Protein AF-A0A644ZLV2-F1 (afdb_monomer)

Nearest PDB structures (foldseek):
  4d92-assembly1_B  TM=3.981E-01  e=2.715E-01  Salmonella enterica subsp. enterica serovar Typhimurium
  4d92-assembly2_C  TM=3.786E-01  e=1.979E-01  Salmonella enterica subsp. enterica serovar Typhimurium
  4d8t-assembly1_B  TM=4.035E-01  e=3.725E-01  Salmonella enterica subsp. enterica serovar Typhimurium
  6z1p-assembly1_BK  TM=4.222E-01  e=4.503E-01  Tetrahymena thermophila SB210
  4d8w-assembly2_D  TM=3.808E-01  e=5.444E-01  Salmonella enterica subsp. enterica serovar Typhimurium

Organism: NCBI:txid1076179

Structure (mmCIF, N/CA/C/O backbone):
data_AF-A0A644ZLV2-F1
#
_entry.id   AF-A0A644ZLV2-F1
#
loop_
_atom_site.group_PDB
_atom_site.id
_atom_site.type_symbol
_atom_site.label_atom_id
_atom_site.label_alt_id
_atom_site.label_comp_id
_atom_site.label_asym_id
_atom_site.label_entity_id
_atom_site.label_seq_id
_atom_site.pdbx_PDB_ins_code
_atom_site.Cartn_x
_atom_site.Cartn_y
_atom_site.Cartn_z
_atom_site.occupancy
_atom_site.B_iso_or_equiv
_atom_site.auth_seq_id
_atom_site.auth_comp_id
_atom_site.auth_asym_id
_atom_site.auth_atom_id
_atom_site.pdbx_PDB_model_num
ATOM 1 N N . MET A 1 1 ? 4.584 -9.229 6.200 1.00 94.12 1 MET A N 1
ATOM 2 C CA . MET A 1 1 ? 3.394 -8.542 5.640 1.00 94.12 1 MET A CA 1
ATOM 3 C C . MET A 1 1 ? 2.112 -9.359 5.773 1.00 94.12 1 MET A C 1
ATOM 5 O O . MET A 1 1 ? 1.247 -8.922 6.511 1.00 94.12 1 MET A O 1
ATOM 9 N N . ALA A 1 2 ? 1.974 -10.540 5.154 1.00 95.75 2 ALA A N 1
ATOM 10 C CA . ALA A 1 2 ? 0.712 -11.308 5.166 1.00 95.75 2 ALA A CA 1
ATOM 11 C C . ALA A 1 2 ? 0.070 -11.483 6.559 1.00 95.75 2 ALA A C 1
ATOM 13 O O . ALA A 1 2 ? -1.104 -11.177 6.734 1.00 95.75 2 ALA A O 1
ATOM 14 N N . ARG A 1 3 ? 0.856 -11.881 7.569 1.00 96.00 3 ARG A N 1
ATOM 15 C CA . ARG A 1 3 ? 0.390 -12.031 8.960 1.00 96.00 3 ARG A CA 1
ATOM 16 C C . ARG A 1 3 ? -0.166 -10.734 9.558 1.00 96.00 3 ARG A C 1
ATOM 18 O O . ARG A 1 3 ? -1.153 -10.780 10.281 1.00 96.00 3 ARG A O 1
ATOM 25 N N . MET A 1 4 ? 0.457 -9.595 9.254 1.00 96.06 4 MET A N 1
ATOM 26 C CA . MET A 1 4 ? -0.018 -8.279 9.688 1.00 96.06 4 MET A CA 1
ATOM 27 C C . MET A 1 4 ? -1.391 -7.985 9.080 1.00 96.06 4 MET A C 1
ATOM 29 O O . MET A 1 4 ? -2.307 -7.639 9.811 1.00 96.06 4 MET A O 1
ATOM 33 N N . TYR A 1 5 ? -1.560 -8.211 7.773 1.00 96.88 5 TYR A N 1
ATOM 34 C CA . TYR A 1 5 ? -2.843 -7.999 7.094 1.00 96.88 5 TYR A CA 1
ATOM 35 C C . TYR A 1 5 ? -3.941 -8.923 7.617 1.00 96.88 5 TYR A C 1
ATOM 37 O O . TYR A 1 5 ? -5.049 -8.470 7.865 1.00 96.88 5 TYR A O 1
ATOM 45 N N . GLN A 1 6 ? -3.632 -10.206 7.827 1.00 95.88 6 GLN A N 1
ATOM 46 C CA . GLN A 1 6 ? -4.580 -11.163 8.402 1.00 95.88 6 GLN A CA 1
ATOM 47 C C . GLN A 1 6 ? -5.079 -10.711 9.775 1.00 95.88 6 GLN A C 1
ATOM 49 O O . GLN A 1 6 ? -6.277 -10.743 10.028 1.00 95.88 6 GLN A O 1
ATOM 54 N N . LYS A 1 7 ? -4.165 -10.279 10.650 1.00 94.19 7 LYS A N 1
ATOM 55 C CA . LYS A 1 7 ? -4.518 -9.773 11.978 1.00 94.19 7 LYS A CA 1
ATOM 56 C C . LYS A 1 7 ? -5.337 -8.482 11.893 1.00 94.19 7 LYS A C 1
ATOM 58 O O . LYS A 1 7 ? -6.331 -8.369 12.592 1.00 94.19 7 LYS A O 1
ATOM 63 N N . LEU A 1 8 ? -4.962 -7.552 11.011 1.00 93.31 8 LEU A N 1
ATOM 64 C CA . LEU A 1 8 ? -5.688 -6.293 10.837 1.00 93.31 8 LEU A CA 1
ATOM 65 C C . LEU A 1 8 ? -7.136 -6.552 10.390 1.00 93.31 8 LEU A C 1
ATOM 67 O O . LEU A 1 8 ? -8.074 -6.033 10.976 1.00 93.31 8 LEU A O 1
ATOM 71 N N . LEU A 1 9 ? -7.332 -7.423 9.398 1.00 94.44 9 LEU A N 1
ATOM 72 C CA . LEU A 1 9 ? -8.668 -7.774 8.910 1.00 94.44 9 LEU A CA 1
ATOM 73 C C . LEU A 1 9 ? -9.482 -8.611 9.908 1.00 94.44 9 LEU A C 1
ATOM 75 O O . LEU A 1 9 ? -10.708 -8.613 9.831 1.00 94.44 9 LEU A O 1
ATOM 79 N N . ALA A 1 10 ? -8.827 -9.329 10.826 1.00 94.44 10 ALA A N 1
ATOM 80 C CA . ALA A 1 10 ? -9.513 -10.050 11.895 1.00 94.44 10 ALA A CA 1
ATOM 81 C C . ALA A 1 10 ? -10.121 -9.094 12.937 1.00 94.44 10 ALA A C 1
ATOM 83 O O . ALA A 1 10 ? -11.234 -9.341 13.392 1.00 94.44 10 ALA A O 1
ATOM 84 N N . GLU A 1 11 ? -9.423 -8.002 13.267 1.00 93.12 11 GLU A N 1
ATOM 85 C CA . GLU A 1 11 ? -9.913 -6.956 14.182 1.00 93.12 11 GLU A CA 1
ATOM 86 C C . GLU A 1 11 ? -10.899 -5.988 13.503 1.00 93.12 11 GLU A C 1
ATOM 88 O O . GLU A 1 11 ? -11.765 -5.413 14.158 1.00 93.12 11 GLU A O 1
ATOM 93 N N . HIS A 1 12 ? -10.817 -5.845 12.176 1.00 92.19 12 HIS A N 1
ATOM 94 C CA . HIS A 1 12 ? -11.703 -4.994 11.376 1.00 92.19 12 HIS A CA 1
ATOM 95 C C . HIS A 1 12 ? -12.506 -5.822 10.354 1.00 92.19 12 HIS A C 1
ATOM 97 O O . HIS A 1 12 ? -12.281 -5.712 9.141 1.00 92.19 12 HIS A O 1
ATOM 103 N N . PRO A 1 13 ? -13.446 -6.675 10.810 1.00 92.12 13 PRO A N 1
ATOM 104 C CA . PRO A 1 13 ? -14.208 -7.543 9.923 1.00 92.12 13 PRO A CA 1
ATOM 105 C C . PRO A 1 13 ? -15.026 -6.718 8.923 1.00 92.12 13 PRO A C 1
ATOM 107 O O . PRO A 1 13 ? -15.813 -5.852 9.296 1.00 92.12 13 PRO A O 1
ATOM 110 N N . GLY A 1 14 ? -14.851 -7.012 7.634 1.00 89.69 14 GLY A N 1
ATOM 111 C CA . GLY A 1 14 ? -15.519 -6.301 6.539 1.00 89.69 14 GLY A CA 1
ATOM 112 C C . GLY A 1 14 ? -14.715 -5.144 5.940 1.00 89.69 14 GLY A C 1
ATOM 113 O O . GLY A 1 14 ? -15.128 -4.615 4.909 1.00 89.69 14 GLY A O 1
ATOM 114 N N . ALA A 1 15 ? -13.558 -4.787 6.511 1.00 94.06 15 ALA A N 1
ATOM 115 C CA . ALA A 1 15 ? -12.640 -3.851 5.869 1.00 94.06 15 ALA A CA 1
ATOM 116 C C .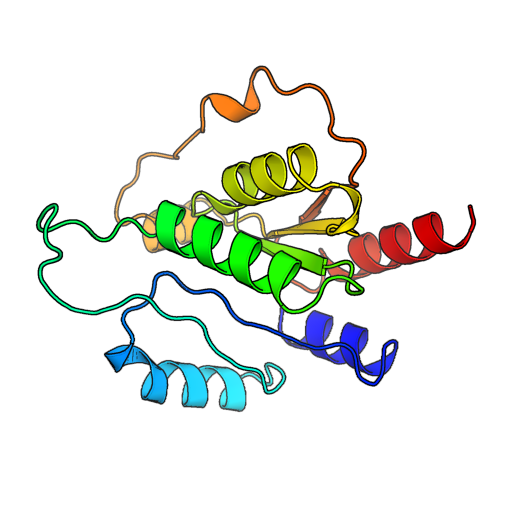 ALA A 1 15 ? -12.137 -4.427 4.526 1.00 94.06 15 ALA A C 1
ATOM 118 O O . ALA A 1 15 ? -11.721 -5.591 4.473 1.00 94.06 15 ALA A O 1
ATOM 119 N N . PRO A 1 16 ? -12.172 -3.655 3.424 1.00 95.88 16 PRO A N 1
ATOM 120 C CA . PRO A 1 16 ? -11.665 -4.130 2.146 1.00 95.88 16 PRO A CA 1
ATOM 121 C C . PRO A 1 16 ? -10.136 -4.133 2.125 1.00 95.88 16 PRO A C 1
ATOM 123 O O . PRO A 1 16 ? -9.478 -3.290 2.731 1.00 95.88 16 PRO A O 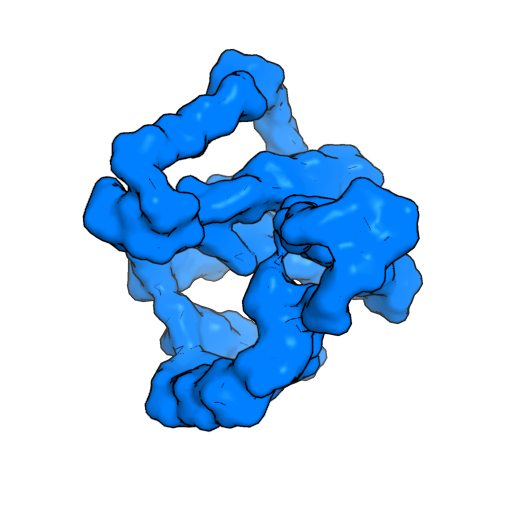1
ATOM 126 N N . ILE A 1 17 ? -9.569 -5.042 1.336 1.00 96.94 17 ILE A N 1
ATOM 127 C CA . ILE A 1 17 ? -8.150 -5.034 0.986 1.00 96.94 17 ILE A CA 1
ATOM 128 C C . ILE A 1 17 ? -8.008 -4.943 -0.529 1.00 96.94 17 ILE A C 1
ATOM 130 O O . ILE A 1 17 ? -8.602 -5.727 -1.264 1.00 96.94 17 ILE A O 1
ATOM 134 N N . VAL A 1 18 ? -7.233 -3.969 -1.001 1.00 97.75 18 VAL A N 1
ATOM 135 C CA . VAL A 1 18 ? -6.985 -3.744 -2.429 1.00 97.75 18 VAL A CA 1
ATOM 136 C C . VAL A 1 18 ? -5.485 -3.732 -2.663 1.00 97.75 18 VAL A C 1
ATOM 138 O O . VAL A 1 18 ? -4.742 -3.031 -1.980 1.00 97.75 18 VAL A O 1
ATOM 141 N N . TYR A 1 19 ? -5.031 -4.503 -3.644 1.00 96.69 19 TYR A N 1
ATOM 142 C CA . TYR A 1 19 ? -3.624 -4.570 -4.016 1.00 96.69 19 TYR A C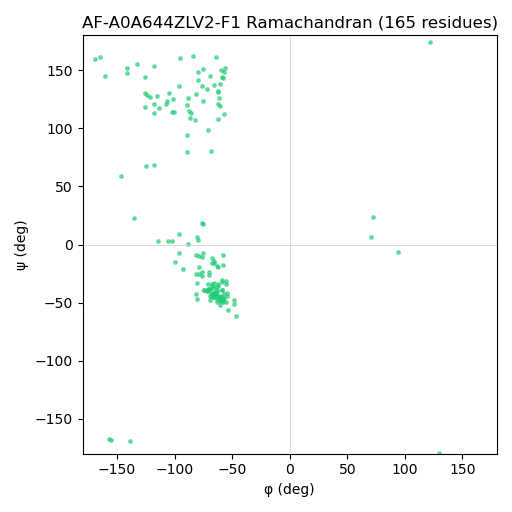A 1
ATOM 143 C C . TYR A 1 19 ? -3.371 -3.713 -5.249 1.00 96.69 19 TYR A C 1
ATOM 145 O O . TYR A 1 19 ? -3.840 -4.036 -6.337 1.00 96.69 19 TYR A O 1
ATOM 153 N N . VAL A 1 20 ? -2.599 -2.639 -5.111 1.00 94.38 20 VAL A N 1
ATOM 154 C CA . VAL A 1 20 ? -2.217 -1.785 -6.243 1.00 94.38 20 VAL A CA 1
ATOM 155 C C . VAL A 1 20 ? -0.785 -2.108 -6.643 1.00 94.38 20 VAL A C 1
ATOM 157 O O . VAL A 1 20 ? 0.152 -1.882 -5.880 1.00 94.38 20 VAL A O 1
ATOM 160 N N . SER A 1 21 ? -0.595 -2.654 -7.842 1.00 89.31 21 SER A N 1
ATOM 161 C CA . SER A 1 21 ? 0.724 -3.071 -8.314 1.00 89.31 21 SER A CA 1
ATOM 162 C C . SER A 1 21 ? 1.057 -2.431 -9.647 1.00 89.31 21 SER A C 1
ATOM 164 O O . SER A 1 21 ? 0.214 -2.298 -10.530 1.00 89.31 21 SER A O 1
ATOM 166 N N . THR A 1 22 ? 2.333 -2.094 -9.817 1.00 85.62 22 THR A N 1
ATOM 167 C CA . THR A 1 22 ? 2.860 -1.682 -11.114 1.00 8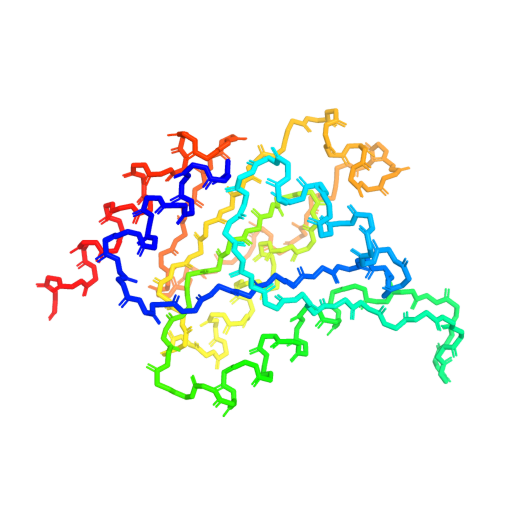5.62 22 THR A CA 1
ATOM 168 C C . THR A 1 22 ? 3.048 -2.864 -12.058 1.00 85.62 22 THR A C 1
ATOM 170 O O . THR A 1 22 ? 3.368 -2.623 -13.214 1.00 85.62 22 THR A O 1
ATOM 173 N N . GLY A 1 23 ? 2.882 -4.118 -11.604 1.00 83.88 23 GLY A N 1
ATOM 174 C CA . GLY A 1 23 ? 2.961 -5.341 -12.410 1.00 83.88 23 GLY A CA 1
ATOM 175 C C . GLY A 1 23 ? 1.964 -5.363 -13.572 1.00 83.88 23 GLY A C 1
ATOM 176 O O . GLY A 1 23 ? 0.842 -4.887 -13.444 1.00 83.88 23 GLY A O 1
ATOM 177 N N . ALA A 1 24 ? 2.372 -5.926 -14.713 1.00 85.19 24 ALA A N 1
ATOM 178 C CA . ALA A 1 24 ? 1.513 -6.028 -15.893 1.00 85.19 24 ALA A CA 1
ATOM 179 C C . ALA A 1 24 ? 0.370 -7.028 -15.664 1.00 85.19 24 ALA A C 1
ATOM 181 O O . ALA A 1 24 ? 0.574 -8.056 -15.017 1.00 85.19 24 ALA A O 1
ATOM 182 N N . TRP A 1 25 ? -0.816 -6.764 -16.217 1.00 85.81 25 TRP A N 1
ATOM 183 C CA . TRP A 1 25 ? -2.019 -7.574 -15.968 1.00 85.81 25 TRP A CA 1
ATOM 184 C C . TRP A 1 25 ? -1.850 -9.072 -16.269 1.00 85.81 25 TRP A C 1
ATOM 186 O O . TRP A 1 25 ? -2.421 -9.918 -15.582 1.00 85.81 25 TRP A O 1
ATOM 196 N N . ASN A 1 26 ? -1.011 -9.430 -17.244 1.00 85.12 26 ASN A N 1
ATOM 197 C CA . ASN A 1 26 ? -0.713 -10.819 -17.596 1.00 85.12 26 ASN A CA 1
ATOM 198 C C . ASN A 1 26 ? 0.025 -11.588 -16.478 1.00 85.12 26 ASN A C 1
ATOM 200 O O . ASN A 1 26 ? 0.057 -12.817 -16.497 1.00 85.12 26 ASN A O 1
ATOM 204 N N . THR A 1 27 ? 0.590 -10.892 -15.486 1.00 87.56 27 THR A N 1
ATOM 205 C CA . THR A 1 27 ? 1.204 -11.503 -14.293 1.00 87.56 27 THR A CA 1
ATOM 206 C C . THR A 1 27 ? 0.187 -11.951 -13.244 1.00 87.56 27 THR A C 1
ATOM 208 O O . THR A 1 27 ? 0.554 -12.697 -12.332 1.00 87.56 27 THR A O 1
ATOM 211 N N . MET A 1 28 ? -1.091 -11.577 -13.393 1.00 90.81 28 MET A N 1
ATOM 212 C CA . MET A 1 28 ? -2.155 -11.878 -12.432 1.00 90.81 28 MET A CA 1
ATOM 213 C C . MET A 1 28 ? -2.181 -13.353 -11.995 1.00 90.81 28 MET A C 1
ATOM 215 O O . MET A 1 28 ? -2.109 -13.596 -10.792 1.00 90.81 28 MET A O 1
ATOM 219 N N . PRO A 1 29 ? -2.189 -14.368 -12.890 1.00 92.12 29 PRO A N 1
ATOM 220 C CA . PRO A 1 29 ? -2.311 -15.761 -12.450 1.00 92.12 29 PRO A CA 1
ATOM 221 C C . PRO A 1 29 ? -1.147 -16.219 -11.561 1.00 92.12 29 PRO A C 1
ATOM 223 O O . PRO A 1 29 ? -1.323 -17.021 -10.640 1.00 92.12 29 PRO A O 1
ATOM 226 N N . PHE A 1 30 ? 0.058 -15.706 -11.827 1.00 92.69 30 PHE A N 1
ATOM 227 C CA . PHE A 1 30 ? 1.227 -15.977 -10.999 1.00 92.69 30 PHE A CA 1
ATOM 228 C C . PHE A 1 30 ? 1.098 -15.305 -9.628 1.00 92.69 30 PHE A C 1
ATOM 230 O O . PHE A 1 30 ? 1.290 -15.976 -8.610 1.00 92.69 30 PHE A O 1
ATOM 237 N N . LEU A 1 31 ? 0.729 -14.020 -9.605 1.00 92.81 31 LEU A N 1
ATOM 238 C CA . LEU A 1 31 ? 0.557 -13.243 -8.378 1.00 92.81 31 LEU A CA 1
ATOM 239 C C . LEU A 1 31 ? -0.528 -13.840 -7.480 1.00 92.81 31 LEU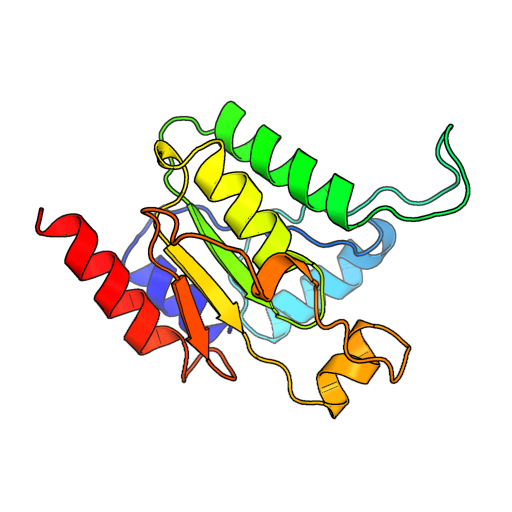 A C 1
ATOM 241 O O . LEU A 1 31 ? -0.256 -14.104 -6.313 1.00 92.81 31 LEU A O 1
ATOM 245 N N . SER A 1 32 ? -1.705 -14.171 -8.018 1.00 93.06 32 SER A N 1
ATOM 246 C CA . SER A 1 32 ? -2.790 -14.788 -7.242 1.00 93.06 32 SER A CA 1
ATOM 247 C C . SER A 1 32 ? -2.351 -16.097 -6.581 1.00 93.06 32 SER A C 1
ATOM 249 O O . SER A 1 32 ? -2.627 -16.332 -5.404 1.00 93.06 32 SER A O 1
ATOM 251 N N . ARG A 1 33 ? -1.602 -16.945 -7.300 1.00 95.00 33 ARG A N 1
ATOM 252 C CA . ARG A 1 33 ? -1.076 -18.197 -6.739 1.00 95.00 33 ARG A CA 1
ATOM 253 C C . ARG A 1 33 ? -0.033 -17.949 -5.652 1.00 95.00 33 ARG A C 1
ATOM 255 O O . ARG A 1 33 ? -0.036 -18.662 -4.650 1.00 95.00 33 ARG A O 1
ATOM 262 N N . PHE A 1 34 ? 0.862 -16.984 -5.855 1.00 95.44 34 PHE A N 1
ATOM 263 C CA . PHE A 1 34 ? 1.857 -16.597 -4.856 1.00 95.44 34 PHE A CA 1
ATOM 264 C C . PHE A 1 34 ? 1.171 -16.094 -3.582 1.00 95.44 34 PHE A C 1
ATOM 266 O O . PHE A 1 34 ? 1.418 -16.617 -2.498 1.00 95.44 34 PHE A O 1
ATOM 273 N N . MET A 1 35 ? 0.246 -15.148 -3.720 1.00 96.19 35 MET A N 1
ATOM 274 C CA . MET A 1 35 ? -0.469 -14.535 -2.604 1.00 96.19 35 MET A CA 1
ATOM 275 C C . MET A 1 35 ? -1.226 -15.568 -1.778 1.00 96.19 35 MET A C 1
ATOM 277 O O . MET A 1 35 ? -1.007 -15.654 -0.569 1.00 96.19 35 MET A O 1
ATOM 281 N N . LYS A 1 36 ? -1.989 -16.445 -2.440 1.00 96.19 36 LYS A N 1
ATOM 282 C CA . LYS A 1 36 ? -2.687 -17.552 -1.782 1.00 96.19 36 LYS A CA 1
ATOM 283 C C . LYS A 1 36 ? -1.728 -18.496 -1.056 1.00 96.19 36 LYS A C 1
ATOM 285 O O . LYS A 1 36 ? -1.977 -18.873 0.085 1.00 96.19 36 LYS A O 1
ATOM 290 N N . ARG A 1 37 ? -0.613 -18.872 -1.693 1.00 97.19 37 ARG A N 1
ATOM 291 C CA . ARG A 1 37 ? 0.397 -19.759 -1.089 1.00 97.19 37 ARG A CA 1
ATOM 292 C C . ARG A 1 37 ? 1.032 -19.153 0.163 1.00 97.19 37 ARG A C 1
ATOM 294 O O . ARG A 1 37 ? 1.344 -19.894 1.088 1.00 97.19 37 ARG A O 1
ATOM 301 N N . HIS A 1 38 ? 1.234 -17.840 0.181 1.00 96.56 38 HIS A N 1
ATOM 302 C CA . HIS A 1 38 ? 1.875 -17.129 1.288 1.00 96.56 38 HIS A CA 1
ATOM 303 C C . HIS A 1 38 ? 0.878 -16.518 2.287 1.00 96.56 38 HIS A C 1
ATOM 305 O O . HIS A 1 38 ? 1.290 -15.787 3.186 1.00 96.56 38 HIS A O 1
ATOM 311 N N . GLY A 1 39 ? -0.414 -16.838 2.161 1.00 96.81 39 GLY A N 1
ATOM 312 C CA . GLY A 1 39 ? -1.450 -16.432 3.108 1.00 96.81 39 GLY A CA 1
ATOM 313 C C . GLY A 1 39 ? -1.809 -14.948 3.056 1.00 96.81 39 GLY A C 1
ATOM 314 O O . GLY A 1 39 ? -2.293 -14.409 4.047 1.00 96.81 39 GLY A O 1
ATOM 315 N N . PHE A 1 40 ? -1.569 -14.256 1.945 1.00 97.81 40 PHE A N 1
ATOM 316 C CA . PHE A 1 40 ? -2.132 -12.917 1.783 1.00 97.81 40 PHE A CA 1
ATOM 317 C C . PHE A 1 40 ? -3.665 -13.018 1.695 1.00 97.81 40 PHE A C 1
ATOM 319 O O . PHE A 1 40 ? -4.148 -13.936 1.028 1.00 97.81 40 PHE A O 1
ATOM 326 N N . PRO A 1 41 ? -4.417 -12.128 2.368 1.00 96.56 41 PRO A N 1
ATOM 327 C CA . PRO A 1 41 ? -5.872 -12.097 2.256 1.00 96.56 41 PRO A CA 1
ATOM 328 C C . PRO A 1 41 ? -6.350 -11.935 0.807 1.00 96.56 41 PRO A C 1
ATOM 330 O O . PRO A 1 41 ? -5.663 -11.340 -0.024 1.00 96.56 41 PRO A O 1
ATOM 333 N N . ASP A 1 42 ? -7.535 -12.456 0.505 1.00 94.69 42 ASP A N 1
ATOM 334 C CA . ASP A 1 42 ? -8.129 -12.306 -0.821 1.00 94.69 42 ASP A CA 1
ATOM 335 C C . ASP A 1 42 ? -8.601 -10.859 -1.034 1.00 94.69 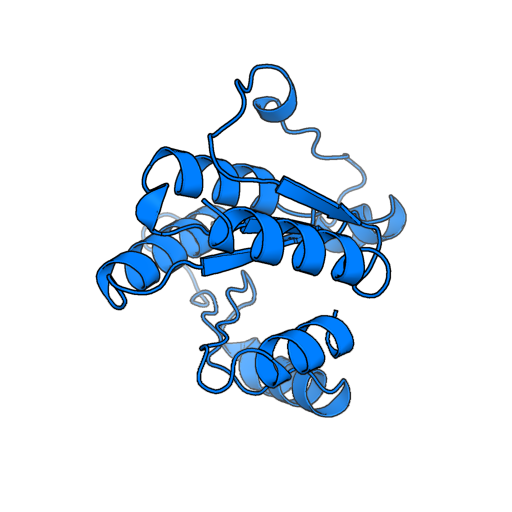42 ASP A C 1
ATOM 337 O O . ASP A 1 42 ? -9.259 -10.273 -0.176 1.00 94.69 42 ASP A O 1
ATOM 341 N N . GLY A 1 43 ? -8.283 -10.288 -2.196 1.00 94.94 43 GLY A N 1
ATOM 342 C CA . GLY A 1 43 ? -8.690 -8.937 -2.570 1.00 94.94 43 GLY A CA 1
ATOM 343 C C . GLY A 1 43 ? -8.423 -8.633 -4.046 1.00 94.94 43 GLY A C 1
ATOM 344 O O . GLY A 1 43 ? -7.611 -9.320 -4.680 1.00 94.94 43 GLY A O 1
ATOM 345 N N . PRO A 1 44 ? -9.102 -7.628 -4.627 1.00 95.44 44 PRO A N 1
ATOM 346 C CA . PRO A 1 44 ? -8.843 -7.190 -5.994 1.00 95.44 44 PRO A CA 1
ATOM 347 C C . PRO A 1 44 ? -7.392 -6.726 -6.174 1.00 95.44 44 PRO A C 1
ATOM 349 O O . PRO A 1 44 ? -6.810 -6.098 -5.287 1.00 95.44 44 PRO A O 1
ATOM 352 N N . MET A 1 45 ? -6.823 -7.001 -7.354 1.00 95.06 45 MET A N 1
ATOM 353 C CA . MET A 1 45 ? -5.514 -6.476 -7.750 1.00 95.06 45 MET A CA 1
ATOM 354 C C . MET A 1 45 ? -5.659 -5.505 -8.920 1.00 95.06 45 MET A C 1
ATOM 356 O O . MET A 1 45 ? -6.066 -5.893 -10.016 1.00 95.06 45 MET A O 1
ATOM 360 N N . LEU A 1 46 ? -5.287 -4.250 -8.688 1.00 94.00 46 LEU A N 1
ATOM 361 C CA . LEU A 1 46 ? -5.224 -3.190 -9.686 1.00 94.00 46 LEU A CA 1
ATOM 362 C C . LEU A 1 46 ? -3.831 -3.205 -10.325 1.00 94.00 46 LEU A C 1
ATOM 364 O O . LEU A 1 46 ? -2.873 -2.636 -9.794 1.00 94.00 46 LEU A O 1
ATOM 368 N N . LEU A 1 47 ? -3.723 -3.912 -11.449 1.00 90.31 47 LEU A N 1
ATOM 369 C CA . LEU A 1 47 ? -2.494 -4.088 -12.228 1.00 90.31 47 LEU A CA 1
ATOM 370 C C . LEU A 1 47 ? -2.409 -3.067 -13.369 1.00 90.31 47 LEU A C 1
ATOM 372 O O . LEU A 1 47 ? -3.421 -2.507 -13.783 1.00 90.31 47 LEU A O 1
ATOM 376 N N . THR A 1 48 ? -1.211 -2.839 -13.903 1.00 83.94 48 THR A N 1
ATOM 377 C CA . THR A 1 48 ? -1.032 -1.949 -15.059 1.00 83.94 48 THR A CA 1
ATOM 378 C C . THR A 1 48 ? -1.394 -2.647 -16.367 1.00 83.94 48 THR A C 1
ATOM 380 O O . THR A 1 48 ? -1.113 -3.840 -16.544 1.00 83.94 48 THR A O 1
ATOM 383 N N . ASP A 1 49 ? -1.893 -1.874 -17.329 1.00 75.12 49 ASP A N 1
ATOM 384 C CA . ASP A 1 49 ? -2.069 -2.319 -18.711 1.00 75.12 49 ASP A CA 1
ATOM 385 C C . ASP A 1 49 ? -0.733 -2.748 -19.354 1.00 75.12 49 ASP A C 1
ATOM 387 O O . ASP A 1 49 ? 0.345 -2.257 -19.007 1.00 75.12 49 ASP A O 1
ATOM 391 N N . PHE A 1 50 ? -0.801 -3.696 -20.294 1.00 60.16 50 PHE A N 1
ATOM 392 C CA . PHE A 1 50 ? 0.341 -4.182 -21.075 1.00 60.16 50 PHE A CA 1
ATOM 393 C C . PHE A 1 50 ? 0.269 -3.611 -22.494 1.00 60.16 50 PHE A C 1
ATOM 395 O O . PHE A 1 50 ? -0.758 -3.762 -23.152 1.00 60.16 50 PHE A O 1
ATOM 402 N N . GLY A 1 51 ? 1.368 -3.031 -22.984 1.00 52.25 51 GLY A N 1
ATOM 403 C CA . GLY A 1 51 ? 1.514 -2.592 -24.376 1.00 52.25 51 GLY A CA 1
ATOM 404 C C . GLY A 1 51 ? 1.817 -1.097 -24.541 1.00 52.25 51 GLY A C 1
ATOM 405 O O . GLY A 1 51 ? 1.852 -0.361 -23.554 1.00 52.25 51 GLY A O 1
ATOM 406 N N . PRO A 1 52 ? 2.083 -0.645 -25.781 1.00 49.94 52 PRO A N 1
ATOM 407 C CA . PRO A 1 52 ? 2.319 0.763 -26.078 1.00 49.94 52 PRO A CA 1
ATOM 408 C C . PRO A 1 52 ? 1.070 1.588 -25.749 1.00 49.94 52 PRO A C 1
ATOM 410 O O . PRO A 1 52 ? -0.007 1.351 -26.295 1.00 49.94 52 PRO A O 1
ATOM 413 N N . THR A 1 53 ? 1.213 2.566 -24.858 1.00 53.38 53 THR A N 1
ATOM 414 C CA . THR A 1 53 ? 0.195 3.597 -24.640 1.00 53.38 53 THR A CA 1
ATOM 415 C C . THR A 1 53 ? 0.378 4.707 -25.677 1.00 53.38 53 THR A C 1
ATOM 417 O O . THR A 1 53 ? 1.445 4.843 -26.280 1.00 53.38 53 THR A O 1
ATOM 420 N N . GLN A 1 54 ? -0.649 5.539 -25.883 1.00 45.66 54 GLN A N 1
ATOM 421 C CA . GLN A 1 5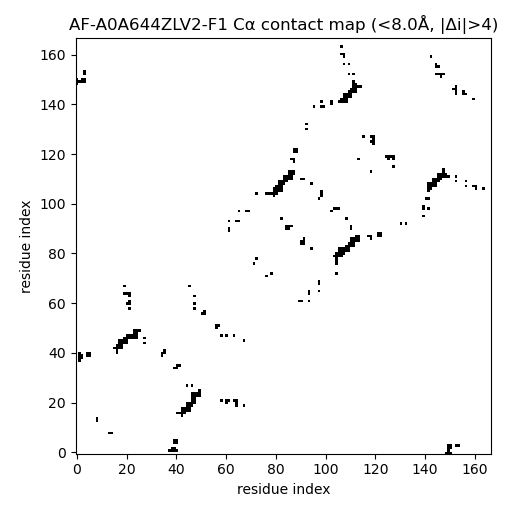4 ? -0.596 6.672 -26.824 1.00 45.66 54 GLN A CA 1
ATOM 422 C C . GLN A 1 54 ? 0.531 7.687 -26.518 1.00 45.66 54 GLN A C 1
ATOM 424 O O . GLN A 1 54 ? 0.800 8.556 -27.341 1.00 45.66 54 GLN A O 1
ATOM 429 N N . THR A 1 55 ? 1.208 7.571 -25.369 1.00 51.25 55 THR A N 1
ATOM 430 C CA . THR A 1 55 ? 2.269 8.476 -24.900 1.00 51.25 55 THR A CA 1
ATOM 431 C C . THR A 1 55 ? 3.665 7.842 -24.808 1.00 51.25 55 THR A C 1
ATOM 433 O O . THR A 1 55 ? 4.608 8.533 -24.428 1.00 51.25 55 THR A O 1
ATOM 436 N N . GLY A 1 56 ? 3.847 6.573 -25.199 1.00 45.91 56 GLY A N 1
ATOM 437 C CA . GLY A 1 56 ? 5.176 5.973 -25.384 1.00 45.91 56 GLY A CA 1
ATOM 438 C C . GLY A 1 56 ? 5.413 4.626 -24.691 1.00 45.91 56 GLY A C 1
ATOM 439 O O . GLY A 1 56 ? 4.549 4.057 -24.034 1.00 45.91 56 GLY A O 1
ATOM 440 N N . TRP A 1 57 ? 6.632 4.108 -24.860 1.00 47.41 57 TRP A N 1
ATOM 441 C CA . TRP A 1 57 ? 7.101 2.776 -24.435 1.00 47.41 57 TRP A CA 1
ATOM 442 C C . TRP A 1 57 ? 7.378 2.621 -22.924 1.00 47.41 57 TRP A C 1
ATOM 444 O O . TRP A 1 57 ? 8.054 1.677 -22.515 1.00 47.41 57 TRP A O 1
ATOM 454 N N . PHE A 1 58 ? 6.872 3.515 -22.071 1.00 50.59 58 PHE A N 1
ATOM 455 C CA . PHE A 1 58 ? 7.246 3.549 -20.656 1.00 50.59 58 PHE A CA 1
ATOM 456 C C . PHE A 1 58 ? 6.052 3.299 -19.733 1.00 50.59 58 PHE A C 1
ATOM 458 O O . PHE A 1 58 ? 5.075 4.046 -19.717 1.00 50.59 58 PHE A O 1
ATOM 465 N N . ARG A 1 59 ? 6.166 2.247 -18.911 1.00 59.75 59 ARG A N 1
ATOM 466 C CA . ARG A 1 59 ? 5.286 2.004 -17.761 1.00 59.75 59 ARG A CA 1
ATOM 467 C C . ARG A 1 59 ? 5.461 3.157 -16.778 1.00 59.75 59 ARG A C 1
ATOM 469 O O . ARG A 1 59 ? 6.477 3.218 -16.093 1.00 59.75 59 ARG A O 1
ATOM 476 N N . ASN A 1 60 ? 4.471 4.038 -16.663 1.00 72.31 60 ASN A N 1
ATOM 477 C CA . ASN A 1 60 ? 4.448 4.994 -15.561 1.00 72.31 60 ASN A CA 1
ATOM 478 C C . ASN A 1 60 ? 3.709 4.378 -14.366 1.00 72.31 60 ASN A C 1
ATOM 480 O O . ASN A 1 60 ? 2.525 4.624 -14.134 1.00 72.31 60 ASN A O 1
ATOM 484 N N . GLY A 1 61 ? 4.424 3.523 -13.632 1.00 76.50 61 GLY A N 1
ATOM 485 C CA . GLY A 1 61 ? 3.891 2.851 -12.448 1.00 76.50 61 GLY A CA 1
ATOM 486 C C . GLY A 1 61 ? 3.422 3.825 -11.362 1.00 76.50 61 GLY A C 1
ATOM 487 O O . GLY A 1 61 ? 2.427 3.560 -10.692 1.00 76.50 61 GLY A O 1
ATOM 488 N N . ALA A 1 62 ? 4.080 4.981 -11.246 1.00 83.69 62 ALA A N 1
ATOM 489 C CA . ALA A 1 62 ? 3.705 6.017 -10.294 1.00 83.69 62 ALA A CA 1
ATOM 490 C C . ALA A 1 62 ? 2.345 6.649 -10.646 1.00 83.69 62 ALA A C 1
ATOM 492 O O . ALA A 1 62 ? 1.474 6.760 -9.788 1.00 83.69 62 ALA A O 1
ATOM 493 N N . ASN A 1 63 ? 2.110 6.971 -11.923 1.00 86.56 63 ASN A N 1
ATOM 494 C CA . ASN A 1 63 ? 0.810 7.464 -12.392 1.00 86.56 63 ASN A CA 1
ATOM 495 C C . ASN A 1 63 ? -0.301 6.422 -12.228 1.00 86.56 63 ASN A C 1
ATOM 497 O O . ASN A 1 63 ? -1.426 6.786 -11.895 1.00 86.56 63 ASN A O 1
ATOM 501 N N . HIS A 1 64 ? 0.003 5.135 -12.430 1.00 89.00 64 HIS A N 1
ATOM 502 C CA . HIS A 1 64 ? -0.960 4.060 -12.173 1.00 89.00 64 HIS A CA 1
ATOM 503 C C . HIS A 1 64 ? -1.399 4.032 -10.708 1.00 89.00 64 HIS A C 1
ATOM 505 O O . HIS A 1 64 ? -2.598 4.025 -10.443 1.00 89.00 64 HIS A O 1
ATOM 511 N N . LYS A 1 65 ? -0.449 4.085 -9.763 1.00 92.31 65 LYS A N 1
ATOM 512 C CA . LYS A 1 65 ? -0.761 4.130 -8.326 1.00 92.31 65 LYS A CA 1
ATOM 513 C C . LYS A 1 65 ? -1.553 5.388 -7.955 1.00 92.31 65 LYS A C 1
ATOM 515 O O . LYS A 1 65 ? -2.580 5.263 -7.298 1.00 92.31 65 LYS A O 1
ATOM 520 N N . ARG A 1 66 ? -1.153 6.569 -8.445 1.00 94.31 66 ARG A N 1
ATOM 521 C CA . ARG A 1 66 ? -1.902 7.827 -8.238 1.00 94.31 66 ARG A CA 1
ATOM 522 C C . ARG A 1 66 ? -3.349 7.725 -8.713 1.00 94.31 66 ARG A C 1
ATOM 524 O O . ARG A 1 66 ? -4.267 8.056 -7.967 1.00 94.31 66 ARG A O 1
ATOM 531 N N . ARG A 1 67 ? -3.558 7.235 -9.940 1.00 93.81 67 ARG A N 1
ATOM 532 C CA . ARG A 1 67 ? -4.899 7.052 -10.506 1.00 93.81 67 ARG A CA 1
ATOM 533 C C . ARG A 1 67 ? -5.720 6.067 -9.676 1.00 93.81 67 ARG A C 1
ATOM 535 O O . ARG A 1 67 ? -6.850 6.386 -9.335 1.00 93.81 67 ARG A O 1
ATOM 542 N N . ALA A 1 68 ? -5.142 4.922 -9.316 1.00 95.69 68 ALA A N 1
ATOM 543 C CA . ALA A 1 68 ? -5.825 3.910 -8.518 1.00 95.69 68 ALA A CA 1
ATOM 544 C C . ALA A 1 68 ? -6.271 4.454 -7.150 1.00 95.69 68 ALA A C 1
ATOM 546 O O . ALA A 1 68 ? -7.410 4.234 -6.754 1.00 95.69 68 ALA A O 1
ATOM 547 N N . LEU A 1 69 ? -5.417 5.208 -6.447 1.00 96.88 69 LEU A N 1
ATOM 548 C CA . LEU A 1 69 ? -5.783 5.835 -5.170 1.00 96.88 69 LEU A CA 1
ATOM 549 C C . LEU A 1 69 ? -6.903 6.872 -5.337 1.00 96.88 69 LEU A C 1
ATOM 551 O O . LEU A 1 69 ? -7.854 6.887 -4.557 1.00 96.88 69 LEU A O 1
ATOM 555 N N . ALA A 1 70 ? -6.833 7.707 -6.378 1.00 96.06 70 ALA A N 1
ATOM 556 C CA . ALA A 1 70 ? -7.877 8.687 -6.673 1.00 96.06 70 ALA A CA 1
ATOM 557 C C . ALA A 1 70 ? -9.227 8.029 -7.016 1.00 96.06 70 ALA A C 1
ATOM 559 O O . ALA A 1 70 ? -10.271 8.503 -6.568 1.00 96.06 70 ALA A O 1
ATOM 560 N N . GLU A 1 71 ? -9.213 6.936 -7.784 1.00 96.44 71 GLU A N 1
ATOM 561 C CA . GLU A 1 71 ? -10.405 6.145 -8.110 1.00 96.44 71 GLU A CA 1
ATOM 562 C C . GLU A 1 71 ? -10.988 5.476 -6.859 1.00 96.44 71 GLU A C 1
ATOM 564 O O . GLU A 1 71 ? -12.193 5.563 -6.640 1.00 96.44 71 GLU A O 1
ATOM 569 N N . LEU A 1 72 ? -10.148 4.904 -5.988 1.00 97.19 72 LEU A N 1
ATOM 570 C CA . LEU A 1 72 ? -10.590 4.309 -4.722 1.00 97.19 72 LEU A CA 1
ATOM 571 C C . LEU A 1 72 ? -11.246 5.335 -3.790 1.00 97.19 72 LEU A C 1
ATOM 573 O O . LEU A 1 72 ? -12.311 5.053 -3.249 1.00 97.19 72 LEU A O 1
ATOM 577 N N . ALA A 1 73 ? -10.666 6.529 -3.626 1.00 96.44 73 ALA A N 1
ATOM 578 C CA . ALA A 1 73 ? -11.288 7.591 -2.827 1.00 96.44 73 ALA A CA 1
ATOM 579 C C . ALA A 1 73 ? -12.624 8.062 -3.416 1.00 96.44 73 ALA A C 1
ATOM 581 O O . ALA A 1 73 ? -13.573 8.318 -2.679 1.00 96.44 73 ALA A O 1
ATOM 582 N N . ARG A 1 74 ? -12.716 8.159 -4.748 1.00 96.50 74 ARG A N 1
ATOM 583 C CA . ARG A 1 74 ? -13.955 8.545 -5.432 1.00 96.50 74 ARG A CA 1
ATOM 584 C C . ARG A 1 74 ? -15.050 7.488 -5.263 1.00 96.50 74 ARG A C 1
ATOM 586 O O . ARG A 1 74 ? -16.197 7.846 -5.013 1.00 96.50 74 ARG A O 1
ATOM 593 N N . ASP A 1 75 ? -14.707 6.215 -5.439 1.00 96.88 75 ASP A N 1
ATOM 594 C CA . ASP A 1 75 ? -15.674 5.110 -5.471 1.00 96.88 75 ASP A CA 1
ATOM 595 C C . ASP A 1 75 ? -16.082 4.651 -4.067 1.00 96.88 75 ASP A C 1
ATOM 597 O O . ASP A 1 75 ? -17.194 4.157 -3.874 1.00 96.88 75 ASP A O 1
ATOM 601 N N . PHE A 1 76 ? -15.215 4.867 -3.075 1.00 96.44 76 PHE A N 1
ATOM 602 C CA . PHE A 1 76 ? -15.446 4.520 -1.676 1.00 96.44 76 PHE A CA 1
ATOM 603 C C . PHE A 1 76 ? -15.271 5.743 -0.763 1.00 96.44 76 PHE A C 1
ATOM 605 O O . PHE A 1 76 ? -14.360 5.775 0.069 1.00 96.44 76 PHE A O 1
ATOM 612 N N . PRO A 1 77 ? -16.163 6.747 -0.861 1.00 95.81 77 PRO A N 1
ATOM 613 C CA . PRO A 1 77 ? -15.982 8.034 -0.193 1.00 95.81 77 PRO A CA 1
ATOM 614 C C . PRO A 1 77 ? -16.069 7.971 1.341 1.00 95.81 77 PRO A C 1
ATOM 616 O O . PRO A 1 77 ? -15.750 8.940 2.019 1.00 95.81 77 PRO A O 1
ATOM 619 N N . HIS A 1 78 ? -16.520 6.849 1.901 1.00 94.94 78 HIS A N 1
ATOM 620 C CA . HIS A 1 78 ? -16.671 6.650 3.346 1.00 94.94 78 HIS A CA 1
ATOM 621 C C . HIS A 1 78 ? -15.554 5.799 3.960 1.00 94.94 78 HIS A C 1
ATOM 623 O O . HIS A 1 78 ? -15.620 5.474 5.142 1.00 94.94 78 HIS A O 1
ATOM 629 N N . ILE A 1 79 ? -14.557 5.399 3.166 1.00 95.44 79 ILE A N 1
ATOM 630 C CA . ILE A 1 79 ? -13.437 4.584 3.634 1.00 95.44 79 ILE A CA 1
ATOM 631 C C . ILE A 1 79 ? -12.218 5.481 3.844 1.00 95.44 79 ILE A C 1
ATOM 633 O O . ILE A 1 79 ? -11.780 6.168 2.918 1.00 95.44 79 ILE A O 1
ATOM 637 N N . LYS A 1 80 ? -11.657 5.422 5.055 1.00 94.75 80 LYS A N 1
ATOM 638 C CA . LYS A 1 80 ? -10.292 5.863 5.341 1.00 94.75 80 LYS A CA 1
ATOM 639 C C . LYS A 1 80 ? -9.337 4.696 5.110 1.00 94.75 80 LYS A C 1
ATOM 641 O O . LYS A 1 80 ? -9.539 3.603 5.638 1.00 94.75 80 LYS A O 1
ATOM 646 N N . TRP A 1 81 ? -8.315 4.906 4.293 1.00 96.56 81 TRP A N 1
ATOM 647 C CA . TRP A 1 81 ? -7.402 3.849 3.876 1.00 96.56 81 TRP A CA 1
ATOM 648 C C . TRP A 1 81 ? -6.143 3.815 4.741 1.00 96.56 81 TRP A C 1
ATOM 650 O O . TRP A 1 81 ? -5.512 4.844 4.981 1.00 96.56 81 TRP A O 1
ATOM 660 N N . VAL A 1 82 ? -5.728 2.609 5.135 1.00 96.69 82 VAL A N 1
ATOM 661 C CA . VAL A 1 82 ? -4.361 2.349 5.603 1.00 96.69 82 VAL A CA 1
ATOM 662 C C . VAL A 1 82 ? -3.504 2.034 4.378 1.00 96.69 82 VAL A C 1
ATOM 664 O O . VAL A 1 82 ? -3.655 0.983 3.751 1.00 96.69 82 VAL A O 1
ATOM 667 N N . LEU A 1 83 ? -2.615 2.955 4.013 1.00 97.31 83 LEU A N 1
ATOM 668 C CA . LEU A 1 83 ? -1.765 2.840 2.831 1.00 97.31 83 LEU A CA 1
ATOM 669 C C . LEU A 1 83 ? -0.492 2.081 3.186 1.00 97.31 83 LEU A C 1
ATOM 671 O O . LEU A 1 83 ? 0.327 2.562 3.965 1.00 97.31 83 LEU A O 1
ATOM 675 N N . VAL A 1 84 ? -0.309 0.895 2.605 1.00 96.94 84 VAL A N 1
ATOM 676 C CA . VAL A 1 84 ? 0.864 0.053 2.865 1.00 96.94 84 VAL A CA 1
ATOM 677 C C . VAL A 1 84 ? 1.700 -0.095 1.600 1.00 96.94 84 VAL A C 1
ATOM 679 O O . VAL A 1 84 ? 1.183 -0.454 0.543 1.00 96.94 84 VAL A O 1
ATOM 682 N N . GLY A 1 85 ? 2.997 0.182 1.694 1.00 94.50 85 GLY A N 1
ATOM 683 C CA . GLY A 1 85 ? 3.927 0.138 0.559 1.00 94.50 85 GLY A CA 1
ATOM 684 C C . GLY A 1 85 ? 5.365 -0.057 1.011 1.00 94.50 85 GLY A C 1
ATOM 685 O O . GLY A 1 85 ? 5.608 -0.404 2.168 1.00 94.50 85 GLY A O 1
ATOM 686 N N . ASP A 1 86 ? 6.315 0.153 0.107 1.00 90.88 86 ASP A N 1
ATOM 687 C CA . ASP A 1 86 ? 7.746 0.019 0.387 1.00 90.88 86 ASP A CA 1
ATOM 688 C C . ASP A 1 86 ? 8.566 1.212 -0.122 1.00 90.88 86 ASP A C 1
ATOM 690 O O . ASP A 1 86 ? 8.164 1.913 -1.046 1.00 90.88 86 ASP A O 1
ATOM 694 N N . ASP A 1 87 ? 9.723 1.452 0.495 1.00 85.81 87 ASP A N 1
ATOM 695 C CA . ASP A 1 87 ? 10.665 2.509 0.095 1.00 85.81 87 ASP A CA 1
ATOM 696 C C . ASP A 1 87 ? 11.559 2.120 -1.100 1.00 85.81 87 ASP A C 1
ATOM 698 O O . ASP A 1 87 ? 12.468 2.863 -1.468 1.00 85.81 87 ASP A O 1
ATOM 702 N N . GLY A 1 88 ? 11.299 0.964 -1.721 1.00 73.88 88 GLY A N 1
ATOM 703 C CA . GLY A 1 88 ? 11.937 0.521 -2.958 1.00 73.88 88 GLY A CA 1
ATOM 704 C C . GLY A 1 88 ? 11.226 0.995 -4.221 1.00 73.88 88 GLY A C 1
ATOM 705 O O . GLY A 1 88 ? 11.609 0.632 -5.328 1.00 73.88 88 GLY A O 1
ATOM 706 N N . GLN A 1 89 ? 10.140 1.750 -4.104 1.00 77.00 89 GLN A N 1
ATOM 707 C CA . GLN A 1 89 ? 9.501 2.440 -5.221 1.00 77.00 89 GLN A CA 1
ATOM 708 C C . GLN A 1 89 ? 9.081 3.839 -4.767 1.00 77.00 89 GLN A C 1
ATOM 710 O O . GLN A 1 89 ? 9.440 4.312 -3.694 1.00 77.00 89 GLN A O 1
ATOM 715 N N . HIS A 1 90 ? 8.294 4.525 -5.588 1.00 84.75 90 HIS A N 1
ATOM 716 C CA . HIS A 1 90 ? 7.792 5.863 -5.288 1.00 84.75 90 HIS A CA 1
ATOM 717 C C . HIS A 1 90 ? 6.639 5.876 -4.264 1.00 84.75 90 HIS A C 1
ATOM 719 O O . HIS A 1 90 ? 5.902 6.856 -4.203 1.00 84.75 90 HIS A O 1
ATOM 725 N N . ASP A 1 91 ? 6.438 4.809 -3.483 1.00 89.12 91 ASP A N 1
ATOM 726 C CA . ASP A 1 91 ? 5.256 4.663 -2.620 1.00 89.12 91 ASP A CA 1
ATOM 727 C C . ASP A 1 91 ? 5.209 5.701 -1.503 1.00 89.12 91 ASP A C 1
ATOM 729 O O . ASP A 1 91 ? 4.153 6.313 -1.351 1.00 89.12 91 ASP A O 1
ATOM 733 N N . PRO A 1 92 ? 6.311 5.998 -0.781 1.00 90.88 92 PRO A N 1
ATOM 734 C CA . PRO A 1 92 ? 6.295 7.052 0.227 1.00 90.88 92 PRO A CA 1
ATOM 735 C C . PRO A 1 92 ? 5.869 8.402 -0.359 1.00 90.88 92 PRO A C 1
ATOM 737 O O . PRO A 1 92 ? 4.992 9.058 0.193 1.00 90.88 92 PRO A O 1
ATOM 740 N N . ALA A 1 93 ? 6.425 8.787 -1.512 1.00 89.94 93 ALA A N 1
ATOM 741 C CA . ALA A 1 93 ? 6.091 10.047 -2.171 1.00 89.94 93 ALA A CA 1
ATOM 742 C C . ALA A 1 93 ? 4.632 10.082 -2.661 1.00 89.94 93 ALA A C 1
ATOM 744 O O . ALA A 1 93 ? 3.925 11.055 -2.419 1.00 89.94 93 ALA A O 1
ATOM 745 N N . ILE A 1 94 ? 4.154 9.006 -3.298 1.00 92.75 94 ILE A N 1
ATOM 746 C CA . ILE A 1 94 ? 2.774 8.910 -3.805 1.00 92.75 94 ILE A CA 1
ATOM 747 C C . ILE A 1 94 ? 1.758 8.933 -2.659 1.00 92.75 94 ILE A C 1
ATOM 749 O O . ILE A 1 94 ? 0.709 9.561 -2.785 1.00 92.75 94 ILE A O 1
ATOM 753 N N . TYR A 1 95 ? 2.040 8.243 -1.553 1.00 95.06 95 TYR A N 1
ATOM 754 C CA . TYR A 1 95 ? 1.132 8.191 -0.409 1.00 95.06 95 TYR A CA 1
ATOM 755 C C . TYR A 1 95 ? 1.077 9.521 0.340 1.00 95.06 95 TYR A C 1
ATOM 757 O O . TYR A 1 95 ? -0.014 9.924 0.731 1.00 95.06 95 TYR A O 1
ATOM 765 N N . ARG A 1 96 ? 2.208 10.228 0.480 1.00 91.75 96 ARG A N 1
ATOM 766 C CA . ARG A 1 96 ? 2.236 11.584 1.054 1.00 91.75 96 ARG A CA 1
ATOM 767 C C . ARG A 1 96 ? 1.457 12.575 0.197 1.00 91.75 96 ARG A C 1
ATOM 769 O O . ARG A 1 96 ? 0.564 13.232 0.712 1.00 91.75 96 ARG A O 1
ATOM 776 N N . GLU A 1 97 ? 1.714 12.604 -1.110 1.00 93.12 97 GLU A N 1
ATOM 777 C CA . GLU A 1 97 ? 0.965 13.447 -2.054 1.00 93.12 97 GLU A CA 1
ATOM 778 C C . GLU A 1 97 ? -0.546 13.182 -1.960 1.00 93.12 97 GLU A C 1
ATOM 780 O O . GLU A 1 97 ? -1.357 14.104 -1.918 1.00 93.12 97 GLU A O 1
ATOM 785 N N . PHE A 1 98 ? -0.947 11.911 -1.888 1.00 94.88 98 PHE A N 1
ATOM 786 C CA . PHE A 1 98 ? -2.354 11.553 -1.746 1.00 94.88 98 PHE A CA 1
ATOM 787 C C . PHE A 1 98 ? -2.944 11.993 -0.398 1.00 94.88 98 PHE A C 1
ATOM 789 O O . PHE A 1 98 ? -4.054 12.518 -0.376 1.00 94.88 98 PHE A O 1
ATOM 796 N N . ALA A 1 99 ? -2.208 11.823 0.702 1.00 94.44 99 ALA A N 1
ATOM 797 C CA . ALA A 1 99 ? -2.617 12.262 2.034 1.00 94.44 99 ALA A CA 1
ATOM 798 C C . ALA A 1 99 ? -2.721 13.791 2.156 1.00 94.44 99 ALA A C 1
ATOM 800 O O . ALA A 1 99 ? -3.595 14.282 2.860 1.00 94.44 99 ALA A O 1
ATOM 801 N N . GLU A 1 100 ? -1.881 14.550 1.454 1.00 91.75 100 GLU A N 1
ATOM 802 C CA . GLU A 1 100 ? -1.979 16.014 1.388 1.00 91.75 100 GLU A CA 1
ATOM 803 C C . GLU A 1 100 ? -3.217 16.470 0.616 1.00 91.75 100 GLU A C 1
ATOM 805 O O . GLU A 1 100 ? -3.908 17.402 1.023 1.00 91.75 100 GLU A O 1
ATOM 810 N N . LEU A 1 101 ? -3.506 15.806 -0.506 1.00 92.00 101 LEU A N 1
ATOM 811 C CA . LEU A 1 101 ? -4.641 16.153 -1.357 1.00 92.00 101 LEU A CA 1
ATOM 812 C C . LEU A 1 101 ? -5.985 15.690 -0.783 1.00 92.00 101 LEU A C 1
ATOM 814 O O . LEU A 1 101 ? -7.015 16.261 -1.143 1.00 92.00 101 LEU A O 1
ATOM 818 N N . ARG A 1 102 ? -5.987 14.619 0.022 1.00 92.88 102 ARG A N 1
ATOM 819 C CA . ARG A 1 102 ? -7.184 13.916 0.517 1.00 92.88 102 ARG A CA 1
ATOM 820 C C . ARG A 1 102 ? -6.979 13.338 1.928 1.00 92.88 102 ARG A C 1
ATOM 822 O O . ARG A 1 102 ? -7.093 12.118 2.105 1.00 92.88 102 ARG A O 1
ATOM 829 N N . PRO 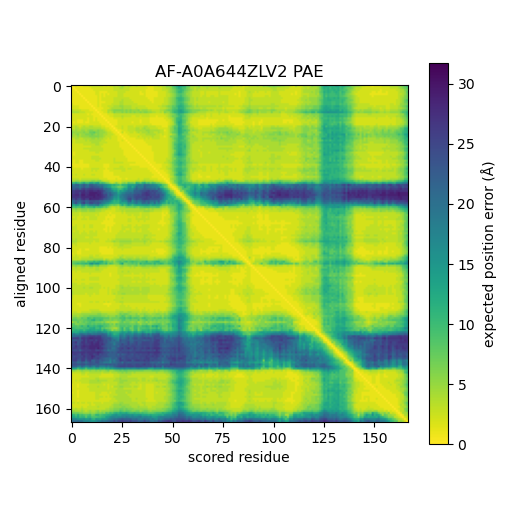A 1 103 ? -6.662 14.164 2.939 1.00 92.56 103 PRO A N 1
ATOM 830 C CA . PRO A 1 103 ? -6.388 13.681 4.295 1.00 92.56 103 PRO A CA 1
ATOM 831 C C . PRO A 1 103 ? -7.573 12.916 4.903 1.00 92.56 103 PRO A C 1
ATOM 833 O O . PRO A 1 103 ? -7.376 11.960 5.643 1.00 92.56 103 PRO A O 1
ATOM 836 N N . GLU A 1 104 ? -8.808 13.255 4.531 1.00 92.94 104 GLU A N 1
ATOM 837 C CA . GLU A 1 104 ? -10.033 12.583 4.975 1.00 92.94 104 GLU A CA 1
ATOM 838 C C . GLU A 1 104 ? -10.167 11.130 4.493 1.00 92.94 104 GLU A C 1
ATOM 840 O O . GLU A 1 104 ? -11.005 10.389 5.004 1.00 92.94 104 GLU A O 1
ATOM 845 N N . HIS A 1 105 ? -9.352 10.718 3.517 1.00 95.75 105 HIS A N 1
ATOM 846 C CA . HIS A 1 105 ? -9.338 9.369 2.954 1.00 95.75 105 HIS A CA 1
ATOM 847 C C . HIS A 1 105 ? -8.137 8.534 3.405 1.00 95.75 105 HIS A C 1
ATOM 849 O O . HIS A 1 105 ? -7.994 7.397 2.947 1.00 95.75 105 HIS A O 1
ATOM 855 N N . VAL A 1 106 ? -7.275 9.051 4.284 1.00 95.88 106 VAL A N 1
ATOM 856 C CA . VAL A 1 106 ? -6.079 8.338 4.744 1.00 95.88 106 VAL A CA 1
ATOM 857 C C . VAL A 1 106 ? -6.066 8.268 6.263 1.00 95.88 106 VAL A C 1
ATOM 859 O O . VAL A 1 106 ? -5.989 9.283 6.940 1.00 95.88 106 VAL A O 1
ATOM 862 N N . GLU A 1 107 ? -6.107 7.047 6.784 1.00 94.56 107 GLU A N 1
ATOM 863 C CA . GLU A 1 107 ? -5.970 6.779 8.219 1.00 94.56 107 GLU A CA 1
ATOM 864 C C . GLU A 1 107 ? -4.493 6.808 8.634 1.00 94.56 107 GLU A C 1
ATOM 866 O O . GLU A 1 107 ? -4.096 7.407 9.628 1.00 94.56 107 GLU A O 1
ATOM 871 N N . LEU A 1 108 ? -3.653 6.121 7.857 1.00 95.38 108 LEU A N 1
ATOM 872 C CA . LEU A 1 108 ? -2.265 5.849 8.208 1.00 95.38 108 LEU A CA 1
ATOM 873 C C . LEU A 1 108 ? -1.461 5.499 6.959 1.00 95.38 108 LEU A C 1
ATOM 875 O O . LEU A 1 108 ? -1.944 4.781 6.080 1.00 95.38 108 LEU A O 1
ATOM 879 N N . ILE A 1 109 ? -0.193 5.906 6.936 1.00 96.56 109 ILE A N 1
ATOM 880 C CA . ILE A 1 109 ? 0.794 5.433 5.964 1.00 96.56 109 ILE A CA 1
ATOM 881 C C . ILE A 1 109 ? 1.780 4.480 6.655 1.00 96.56 109 ILE A C 1
ATOM 883 O O . ILE A 1 109 ? 2.457 4.851 7.610 1.00 96.56 109 ILE A O 1
ATOM 887 N N . ALA A 1 110 ? 1.913 3.253 6.154 1.00 96.50 110 ALA A N 1
ATOM 888 C CA . ALA A 1 110 ? 2.856 2.252 6.648 1.00 96.50 110 ALA A CA 1
ATOM 889 C C . ALA A 1 110 ? 3.865 1.862 5.557 1.00 96.50 110 ALA A C 1
ATOM 891 O O . ALA A 1 110 ? 3.514 1.233 4.556 1.00 96.50 110 ALA A O 1
ATOM 892 N N . ILE A 1 111 ? 5.139 2.205 5.761 1.00 95.56 111 ILE A N 1
ATOM 893 C CA . ILE A 1 111 ? 6.209 1.958 4.786 1.00 95.56 111 ILE A CA 1
ATOM 894 C C . ILE A 1 111 ? 7.132 0.835 5.252 1.00 95.56 111 ILE A C 1
ATOM 896 O O . ILE A 1 111 ? 7.793 0.925 6.291 1.00 95.56 111 ILE A O 1
ATOM 900 N N . ARG A 1 112 ? 7.237 -0.219 4.441 1.00 94.69 112 ARG A N 1
ATOM 901 C CA . ARG A 1 112 ? 8.269 -1.237 4.600 1.00 94.69 112 ARG A CA 1
ATOM 902 C C . ARG A 1 112 ? 9.611 -0.696 4.106 1.00 94.69 112 ARG A C 1
ATOM 904 O O . ARG A 1 112 ? 9.735 -0.335 2.942 1.00 94.69 112 ARG A O 1
ATOM 911 N N . ARG A 1 113 ? 10.618 -0.710 4.975 1.00 92.31 113 ARG A N 1
ATOM 912 C CA . ARG A 1 113 ? 11.997 -0.345 4.645 1.00 92.31 113 ARG A CA 1
ATOM 913 C C . ARG A 1 113 ? 12.744 -1.542 4.082 1.00 92.31 113 ARG A C 1
ATOM 915 O O . ARG A 1 113 ? 12.968 -2.525 4.789 1.00 92.31 113 ARG A O 1
ATOM 922 N N . LEU A 1 114 ? 13.109 -1.463 2.813 1.00 86.50 114 LEU A N 1
ATOM 923 C CA . LEU A 1 114 ? 13.885 -2.470 2.114 1.00 86.50 114 LEU A CA 1
ATOM 924 C C . LEU A 1 114 ? 15.370 -2.326 2.444 1.00 86.50 114 LEU A C 1
ATOM 926 O O . LEU A 1 114 ? 15.922 -1.228 2.523 1.00 86.50 114 LEU A O 1
ATOM 930 N N . SER A 1 115 ? 16.049 -3.462 2.580 1.00 85.75 115 SER A N 1
ATOM 931 C CA . SER A 1 115 ? 17.511 -3.491 2.610 1.00 85.75 115 SER A CA 1
ATOM 932 C C . SER A 1 115 ? 18.102 -3.015 1.278 1.00 85.75 115 SER A C 1
ATOM 934 O O . SER A 1 115 ? 17.453 -3.078 0.236 1.00 85.75 115 SER A O 1
ATOM 936 N N . SER A 1 116 ? 19.378 -2.617 1.268 1.00 79.00 116 SER A N 1
ATOM 937 C CA . SER A 1 116 ? 20.065 -2.195 0.036 1.00 79.00 116 SER A CA 1
ATOM 938 C C . SER A 1 116 ? 20.017 -3.255 -1.075 1.00 79.00 116 SER A C 1
ATOM 940 O O . SER A 1 116 ? 19.912 -2.914 -2.249 1.00 79.00 116 SER A O 1
ATOM 942 N N . THR A 1 117 ? 20.046 -4.543 -0.723 1.00 80.81 117 THR A N 1
ATOM 943 C CA . THR A 1 117 ? 19.911 -5.643 -1.691 1.00 80.81 117 THR A CA 1
ATOM 944 C C . THR A 1 117 ? 18.503 -5.717 -2.277 1.00 80.81 117 THR A C 1
ATOM 946 O O . THR A 1 117 ? 18.343 -5.874 -3.485 1.00 80.81 117 THR A O 1
ATOM 949 N N . GLU A 1 118 ? 17.476 -5.597 -1.438 1.00 81.69 118 GLU A N 1
ATOM 950 C CA . GLU A 1 118 ? 16.076 -5.608 -1.878 1.00 81.69 118 GLU A CA 1
ATOM 951 C C . GLU A 1 118 ? 15.739 -4.380 -2.722 1.00 81.69 118 GLU A C 1
ATOM 953 O O . GLU A 1 118 ? 15.054 -4.510 -3.731 1.00 81.69 118 GLU A O 1
ATOM 958 N N . GLN A 1 119 ? 16.293 -3.224 -2.363 1.00 74.25 119 GLN A N 1
ATOM 959 C CA . GLN A 1 119 ? 16.258 -2.006 -3.162 1.00 74.25 119 GLN A CA 1
ATOM 960 C C . GLN A 1 119 ? 16.779 -2.278 -4.580 1.00 74.25 119 GLN A C 1
ATOM 962 O O . GLN A 1 119 ? 16.045 -2.118 -5.548 1.00 74.25 119 GLN A O 1
ATOM 967 N N . ILE A 1 120 ? 18.001 -2.797 -4.732 1.00 75.38 120 ILE A N 1
ATOM 968 C CA . ILE A 1 120 ? 18.567 -3.116 -6.058 1.00 75.38 120 ILE A CA 1
ATOM 969 C C . ILE A 1 120 ? 17.643 -4.036 -6.871 1.00 75.38 120 ILE A C 1
ATOM 971 O O . ILE A 1 120 ? 17.448 -3.816 -8.068 1.00 75.38 120 ILE A O 1
ATOM 975 N N . LEU A 1 121 ? 17.056 -5.049 -6.230 1.00 73.69 121 LEU A N 1
ATOM 976 C CA . LEU A 1 121 ? 16.117 -5.966 -6.879 1.00 73.69 121 LEU A CA 1
ATOM 977 C C . LEU A 1 121 ? 14.801 -5.281 -7.286 1.00 73.69 121 LEU A C 1
ATOM 979 O O . LEU A 1 121 ? 14.232 -5.644 -8.314 1.00 73.69 121 LEU A O 1
ATOM 983 N N . ALA A 1 122 ? 14.330 -4.301 -6.514 1.00 67.69 122 ALA A N 1
ATOM 984 C CA . ALA A 1 122 ? 13.112 -3.546 -6.794 1.00 67.69 122 ALA A CA 1
ATOM 985 C C . ALA A 1 122 ? 13.289 -2.530 -7.939 1.00 67.69 122 ALA A C 1
ATOM 987 O O . ALA A 1 122 ? 12.393 -2.400 -8.776 1.00 67.69 122 ALA A O 1
ATOM 988 N N . HIS A 1 123 ? 14.440 -1.846 -8.013 1.00 61.25 123 HIS A N 1
ATOM 989 C CA . HIS A 1 123 ? 14.710 -0.785 -9.001 1.00 61.25 123 HIS A CA 1
ATOM 990 C C . HIS A 1 123 ? 15.405 -1.277 -10.279 1.00 61.25 123 HIS A C 1
ATOM 992 O O . HIS A 1 123 ? 15.410 -0.579 -11.293 1.00 61.25 123 HIS A O 1
ATOM 998 N N . GLY A 1 124 ? 16.064 -2.439 -10.230 1.00 51.88 124 GLY A N 1
ATOM 999 C CA . GLY A 1 124 ? 16.943 -2.916 -11.301 1.00 51.88 124 GLY A CA 1
ATOM 1000 C C . GLY A 1 124 ? 18.257 -2.130 -11.444 1.00 51.88 124 GLY A C 1
ATOM 1001 O O . GLY A 1 124 ? 19.005 -2.378 -1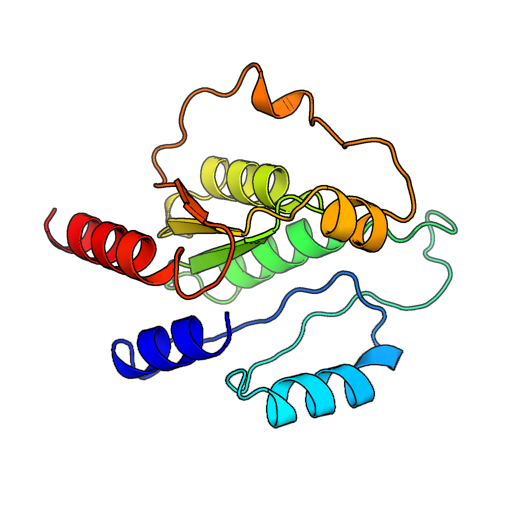2.390 1.00 51.88 124 GLY A O 1
ATOM 1002 N N . THR A 1 125 ? 18.563 -1.198 -10.531 1.00 44.47 125 THR A N 1
ATOM 1003 C CA . THR A 1 125 ? 19.786 -0.378 -10.528 1.00 44.47 125 THR A CA 1
ATOM 1004 C C . THR A 1 125 ? 20.331 -0.178 -9.106 1.00 44.47 125 THR A C 1
ATOM 1006 O O . THR A 1 125 ? 19.593 -0.203 -8.123 1.00 44.47 125 THR A O 1
ATOM 1009 N N . ALA A 1 126 ? 21.653 0.019 -8.989 1.00 41.50 126 ALA A N 1
ATOM 1010 C CA . ALA A 1 126 ? 22.353 0.261 -7.717 1.00 41.50 126 ALA A CA 1
ATOM 1011 C C . ALA A 1 126 ? 22.247 1.706 -7.200 1.00 41.50 126 ALA A C 1
ATOM 1013 O O . ALA A 1 126 ? 22.866 2.065 -6.199 1.00 41.50 126 ALA A O 1
ATOM 1014 N N . THR A 1 127 ? 21.485 2.550 -7.889 1.00 41.56 127 THR A N 1
ATOM 1015 C CA . THR A 1 127 ? 21.250 3.929 -7.484 1.00 41.56 127 THR A CA 1
ATOM 1016 C C . THR A 1 127 ? 20.135 3.917 -6.450 1.00 41.56 127 THR A C 1
ATOM 1018 O O . THR A 1 127 ? 18.982 3.671 -6.787 1.00 41.56 127 THR A O 1
ATOM 1021 N N . VAL A 1 128 ? 20.474 4.154 -5.180 1.00 42.88 128 VAL A N 1
ATOM 1022 C CA . VAL A 1 128 ? 19.467 4.462 -4.159 1.00 42.88 128 VAL A CA 1
ATOM 1023 C C . VAL A 1 128 ? 18.715 5.690 -4.663 1.00 42.88 128 VAL A C 1
ATOM 1025 O O . VAL A 1 128 ? 19.310 6.764 -4.780 1.00 42.88 128 VAL A O 1
ATOM 1028 N N . LEU A 1 129 ? 17.438 5.527 -5.010 1.00 48.12 129 LEU A N 1
ATOM 1029 C CA . LEU A 1 129 ? 16.539 6.643 -5.275 1.00 48.12 129 LEU A CA 1
ATOM 1030 C C . LEU A 1 129 ? 16.310 7.348 -3.934 1.00 48.12 129 LEU A C 1
ATOM 1032 O O . LEU A 1 129 ? 15.334 7.093 -3.243 1.00 48.12 129 LEU A O 1
ATOM 1036 N N . ARG A 1 130 ? 17.259 8.191 -3.518 1.00 42.91 130 ARG A N 1
ATOM 1037 C CA . ARG A 1 130 ? 16.977 9.211 -2.512 1.00 42.91 130 ARG A CA 1
ATOM 1038 C C . ARG A 1 130 ? 16.101 10.230 -3.213 1.00 42.91 130 ARG A C 1
ATOM 1040 O O . ARG A 1 130 ? 16.610 11.022 -4.007 1.00 42.91 130 ARG A O 1
ATOM 1047 N N . ASP A 1 131 ? 14.795 10.121 -3.006 1.00 46.00 131 ASP A N 1
ATOM 1048 C CA . ASP A 1 131 ? 13.871 11.113 -3.521 1.00 46.00 131 ASP A CA 1
ATOM 1049 C C . ASP A 1 131 ? 14.206 12.456 -2.863 1.00 46.00 131 ASP A C 1
ATOM 1051 O O . ASP A 1 131 ? 14.412 12.557 -1.653 1.00 46.00 131 ASP A O 1
ATOM 1055 N N . SER A 1 132 ? 14.306 13.495 -3.682 1.00 43.12 132 SER A N 1
ATOM 1056 C CA . SER A 1 132 ? 14.568 14.858 -3.203 1.00 43.12 132 SER A CA 1
ATOM 1057 C C . SER A 1 132 ? 13.379 15.407 -2.406 1.00 43.12 132 SER A C 1
ATOM 1059 O O . SER A 1 132 ? 13.554 16.329 -1.615 1.00 43.12 132 SER A O 1
ATOM 1061 N N . ALA A 1 133 ? 12.210 14.766 -2.529 1.00 48.19 133 ALA A N 1
ATOM 1062 C CA . ALA A 1 133 ? 11.027 15.007 -1.712 1.00 48.19 133 ALA A CA 1
ATOM 1063 C C . ALA A 1 133 ? 11.213 14.695 -0.212 1.00 48.19 133 ALA A C 1
ATOM 1065 O O . ALA A 1 133 ? 10.442 15.194 0.600 1.00 48.19 133 ALA A O 1
ATOM 1066 N N . ASP A 1 134 ? 12.225 13.912 0.188 1.00 48.88 134 ASP A N 1
ATOM 1067 C CA . ASP A 1 134 ? 12.486 13.638 1.611 1.00 48.88 134 ASP A CA 1
ATOM 1068 C C . ASP A 1 134 ? 13.153 14.822 2.350 1.00 48.88 134 ASP A C 1
ATOM 1070 O O . ASP A 1 134 ? 13.262 14.786 3.575 1.00 48.88 134 ASP A O 1
ATOM 1074 N N . LEU A 1 135 ? 13.627 15.859 1.641 1.00 44.09 135 LEU A N 1
ATOM 1075 C CA . LEU A 1 135 ? 14.450 16.932 2.225 1.00 44.09 135 LEU A CA 1
ATOM 1076 C C . LEU A 1 135 ? 13.693 18.228 2.569 1.00 44.09 135 LEU A C 1
ATOM 1078 O O . LEU A 1 135 ? 14.229 19.033 3.325 1.00 44.09 135 LEU A O 1
ATOM 1082 N N . GLU A 1 136 ? 12.476 18.432 2.062 1.00 42.88 136 GLU A N 1
ATOM 1083 C CA . GLU A 1 136 ? 11.718 19.693 2.227 1.00 42.88 136 GLU A CA 1
ATOM 1084 C C . GLU A 1 136 ? 10.240 19.470 2.589 1.00 42.88 136 GLU A C 1
ATOM 1086 O O . GLU A 1 136 ? 9.387 20.322 2.344 1.00 42.88 136 GLU A O 1
ATOM 1091 N N . TRP A 1 137 ? 9.911 18.311 3.157 1.00 49.91 137 TRP A N 1
ATOM 1092 C CA . TRP A 1 137 ? 8.532 17.984 3.496 1.00 49.91 137 TRP A CA 1
ATOM 1093 C C . TRP A 1 137 ? 8.154 18.449 4.909 1.00 49.91 137 TRP A C 1
ATOM 1095 O O . TRP A 1 137 ? 8.741 18.005 5.898 1.00 49.91 137 TRP A O 1
ATOM 1105 N N . GLU A 1 138 ? 7.146 19.319 4.992 1.00 53.28 138 GLU A N 1
ATOM 1106 C CA . GLU A 1 138 ? 6.428 19.643 6.230 1.00 53.28 138 GLU A CA 1
ATOM 1107 C C . GLU A 1 138 ? 5.470 18.491 6.578 1.00 53.28 138 GLU A C 1
ATOM 1109 O O . GLU A 1 138 ? 4.792 17.979 5.685 1.00 53.28 138 GLU A O 1
ATOM 1114 N N . PRO A 1 139 ? 5.377 18.063 7.847 1.00 55.28 139 PRO A N 1
ATOM 1115 C CA . PRO A 1 139 ? 4.609 16.883 8.205 1.00 55.28 139 PRO A CA 1
ATOM 1116 C C . PRO A 1 139 ? 3.125 17.021 7.848 1.00 55.28 139 PRO A C 1
ATOM 1118 O O . PRO A 1 139 ? 2.424 17.884 8.378 1.00 55.28 139 PRO A O 1
ATOM 1121 N N . SER A 1 140 ? 2.623 16.134 6.981 1.00 60.47 140 SER A N 1
ATOM 1122 C CA . SER A 1 140 ? 1.182 15.946 6.796 1.00 60.47 140 SER A CA 1
ATOM 1123 C C . SER A 1 140 ? 0.542 15.594 8.133 1.00 60.47 140 SER A C 1
ATOM 1125 O O . SER A 1 140 ? 1.143 14.875 8.931 1.00 60.47 140 SER A O 1
ATOM 1127 N N . ALA A 1 141 ? -0.713 15.997 8.333 1.00 72.19 141 ALA A N 1
ATOM 1128 C CA . ALA A 1 141 ? -1.502 15.605 9.503 1.00 72.19 141 ALA A CA 1
ATOM 1129 C C . ALA A 1 141 ? -1.653 14.074 9.664 1.00 72.19 141 ALA A C 1
ATOM 1131 O O . ALA A 1 141 ? -1.993 13.600 10.742 1.00 72.19 141 ALA A O 1
ATOM 1132 N N . VAL A 1 142 ? -1.400 13.300 8.604 1.00 86.38 142 VAL A N 1
ATOM 1133 C CA . VAL A 1 142 ? -1.522 11.842 8.600 1.00 86.38 142 VAL A CA 1
ATOM 1134 C C . VAL A 1 142 ? -0.284 11.188 9.209 1.00 86.38 142 VAL A C 1
ATOM 1136 O O . VAL A 1 142 ? 0.851 11.446 8.799 1.00 86.38 142 VAL A O 1
ATOM 1139 N N . THR A 1 143 ? -0.512 10.279 10.156 1.00 91.94 143 THR A N 1
ATOM 1140 C CA . THR A 1 143 ? 0.548 9.482 10.780 1.00 91.94 143 THR A CA 1
ATOM 1141 C C . THR A 1 143 ? 1.278 8.630 9.735 1.00 91.94 143 THR A C 1
ATOM 1143 O O . THR A 1 143 ? 0.662 8.007 8.868 1.00 91.94 143 THR A O 1
ATOM 1146 N N . GLN A 1 144 ? 2.608 8.555 9.839 1.00 93.12 144 GLN A N 1
ATOM 1147 C CA . GLN A 1 144 ? 3.436 7.648 9.045 1.00 93.12 144 GLN A CA 1
ATOM 1148 C C . GLN A 1 144 ? 4.290 6.763 9.962 1.00 93.12 144 GLN A C 1
ATOM 1150 O O . GLN A 1 144 ? 5.022 7.258 10.816 1.00 93.12 144 GLN A O 1
ATOM 1155 N N . VAL A 1 145 ? 4.241 5.446 9.751 1.00 94.81 145 VAL A N 1
ATOM 1156 C CA . VAL A 1 145 ? 5.065 4.449 10.457 1.00 94.81 145 VAL A CA 1
ATOM 1157 C C . VAL A 1 145 ? 5.968 3.701 9.480 1.00 94.81 145 VAL A C 1
ATOM 1159 O O . VAL A 1 145 ? 5.659 3.576 8.291 1.00 94.81 145 VAL A O 1
ATOM 1162 N N . SER A 1 146 ? 7.104 3.192 9.964 1.00 94.12 146 SER A N 1
ATOM 1163 C CA . SER A 1 146 ? 8.037 2.442 9.119 1.00 94.12 146 SER A CA 1
ATOM 1164 C C . SER A 1 146 ? 8.663 1.253 9.838 1.00 94.12 146 SER A C 1
ATOM 1166 O O . SER A 1 146 ? 8.912 1.294 11.041 1.00 94.12 146 SER A O 1
ATOM 1168 N N . GLY A 1 147 ? 8.950 0.187 9.096 1.00 93.44 147 GLY A N 1
ATOM 1169 C CA . GLY A 1 147 ? 9.530 -1.031 9.657 1.00 93.44 147 GLY A CA 1
ATOM 1170 C C . GLY A 1 147 ? 10.110 -1.944 8.588 1.00 93.44 147 GLY A C 1
ATOM 1171 O O . GLY A 1 147 ? 9.815 -1.782 7.410 1.00 93.44 147 GLY A O 1
ATOM 1172 N N . VAL A 1 148 ? 10.984 -2.870 8.965 1.00 93.50 148 VAL A N 1
ATOM 1173 C CA . VAL A 1 148 ? 11.722 -3.705 7.989 1.00 93.50 148 VAL A CA 1
ATOM 1174 C C . VAL A 1 148 ? 10.865 -4.826 7.381 1.00 93.50 148 VAL A C 1
ATOM 1176 O O . VAL A 1 148 ? 11.099 -5.298 6.262 1.00 93.50 148 VAL A O 1
ATOM 1179 N N . ASP A 1 149 ? 9.816 -5.231 8.093 1.00 93.75 149 ASP A N 1
ATOM 1180 C CA . ASP A 1 149 ? 8.851 -6.235 7.665 1.00 93.75 149 ASP A CA 1
ATOM 1181 C C . ASP A 1 149 ? 7.490 -6.045 8.362 1.00 93.75 149 ASP A C 1
ATOM 1183 O O . ASP A 1 149 ? 7.215 -5.018 8.978 1.00 93.75 149 ASP A O 1
ATOM 1187 N N . GLY A 1 150 ? 6.604 -7.038 8.230 1.00 92.75 150 GLY A N 1
ATOM 1188 C CA . GLY A 1 150 ? 5.267 -6.951 8.819 1.00 92.75 150 GLY A CA 1
ATOM 1189 C C . GLY A 1 150 ? 5.212 -7.231 10.318 1.00 92.75 150 GLY A C 1
ATOM 1190 O O . GLY A 1 150 ? 4.222 -6.859 10.932 1.00 92.75 150 GLY A O 1
ATOM 1191 N N . ASP A 1 151 ? 6.214 -7.896 10.891 1.00 95.06 151 ASP A N 1
ATOM 1192 C CA . ASP A 1 151 ? 6.261 -8.147 12.332 1.00 95.06 151 ASP A CA 1
ATOM 1193 C C . ASP A 1 151 ? 6.769 -6.893 13.068 1.00 95.06 151 ASP A C 1
ATOM 1195 O O . ASP A 1 151 ? 6.262 -6.577 14.143 1.00 95.06 151 ASP A O 1
ATOM 1199 N N . ASP A 1 152 ? 7.674 -6.128 12.446 1.00 95.56 152 ASP A N 1
ATOM 1200 C CA . ASP A 1 152 ? 8.135 -4.813 12.921 1.00 95.56 152 ASP A CA 1
ATOM 1201 C C . ASP A 1 152 ? 7.091 -3.695 12.707 1.00 95.56 152 ASP A C 1
ATOM 1203 O O . ASP A 1 152 ? 6.878 -2.842 13.573 1.00 95.56 152 ASP A O 1
ATOM 1207 N N . LEU A 1 153 ? 6.383 -3.712 11.568 1.00 94.88 153 LEU A N 1
ATOM 1208 C CA . LEU A 1 153 ? 5.342 -2.722 11.260 1.00 94.88 153 LEU A CA 1
ATOM 1209 C C . LEU A 1 153 ? 4.074 -2.897 12.098 1.00 94.88 153 LEU A C 1
ATOM 1211 O O . LEU A 1 153 ? 3.498 -1.899 12.527 1.00 94.88 153 LEU A O 1
ATOM 1215 N N . ALA A 1 154 ? 3.639 -4.138 12.341 1.00 95.25 154 ALA A N 1
ATOM 1216 C CA . ALA A 1 154 ? 2.383 -4.425 13.032 1.00 95.25 154 ALA A CA 1
ATOM 1217 C C . ALA A 1 154 ? 2.196 -3.593 14.318 1.00 95.25 154 ALA A C 1
ATOM 1219 O O . ALA A 1 154 ? 1.281 -2.774 14.359 1.00 95.25 154 ALA A O 1
ATOM 1220 N N . PRO A 1 155 ? 3.049 -3.699 15.354 1.00 94.94 155 PRO A N 1
ATOM 1221 C CA . PRO A 1 155 ? 2.803 -3.011 16.622 1.00 94.94 155 PRO A CA 1
ATOM 1222 C C . PRO A 1 155 ? 2.770 -1.478 16.512 1.00 94.94 155 PRO A C 1
ATOM 1224 O O . PRO A 1 155 ? 2.258 -0.830 17.422 1.00 94.94 155 PRO A O 1
ATOM 1227 N N . GLN A 1 156 ? 3.336 -0.895 15.453 1.00 95.12 156 GLN A N 1
ATOM 1228 C CA . GLN A 1 156 ? 3.280 0.545 15.187 1.00 95.12 156 GLN A CA 1
ATOM 1229 C C . GLN A 1 156 ? 1.958 0.931 14.518 1.00 95.12 156 GLN A C 1
ATOM 1231 O O . GLN A 1 156 ? 1.340 1.912 14.915 1.00 95.12 156 GLN A O 1
ATOM 1236 N N . VAL A 1 157 ? 1.505 0.120 13.554 1.00 94.25 157 VAL A N 1
ATOM 1237 C CA . VAL A 1 157 ? 0.203 0.279 12.892 1.00 94.25 157 VAL A CA 1
ATOM 1238 C C . VAL A 1 157 ? -0.938 0.217 13.908 1.00 94.25 157 VAL A C 1
ATOM 1240 O O . VAL A 1 157 ? -1.783 1.103 13.908 1.00 94.25 157 VAL A O 1
ATOM 1243 N N . TRP A 1 158 ? -0.929 -0.769 14.814 1.00 93.69 158 TRP A N 1
ATOM 1244 C CA . TRP A 1 158 ? -1.952 -0.884 15.866 1.00 93.69 158 TRP A CA 1
ATOM 1245 C C . TRP A 1 158 ? -2.017 0.364 16.745 1.00 93.69 158 TRP A C 1
ATOM 1247 O O . TRP A 1 158 ? -3.084 0.943 16.908 1.00 93.69 158 TRP A O 1
ATOM 1257 N N . ARG A 1 159 ? -0.863 0.822 17.244 1.00 92.75 159 ARG A N 1
ATOM 1258 C CA . ARG A 1 159 ? -0.794 2.019 18.090 1.00 92.75 159 ARG A CA 1
ATOM 1259 C C . ARG A 1 159 ? -1.339 3.265 17.395 1.00 92.75 159 ARG A C 1
ATOM 1261 O O . ARG A 1 159 ? -1.993 4.064 18.050 1.00 92.75 159 ARG A O 1
ATOM 1268 N N . ALA A 1 160 ? -1.070 3.422 16.099 1.00 91.38 160 ALA A N 1
ATOM 1269 C CA . ALA A 1 160 ? -1.540 4.575 15.337 1.00 91.38 160 ALA A CA 1
ATOM 1270 C C . ALA A 1 160 ? -3.062 4.546 15.094 1.00 91.38 160 ALA A C 1
ATOM 1272 O O . ALA A 1 160 ? -3.722 5.572 15.227 1.00 91.38 160 ALA A O 1
ATOM 1273 N N . ILE A 1 161 ? -3.622 3.370 14.796 1.00 89.62 161 ILE A N 1
ATOM 1274 C CA . ILE A 1 161 ? -5.073 3.191 14.605 1.00 89.62 161 ILE A CA 1
ATOM 1275 C C . ILE A 1 161 ? -5.840 3.384 15.926 1.00 89.62 161 ILE A C 1
ATOM 1277 O O . ILE A 1 161 ? -6.953 3.901 15.937 1.00 89.62 161 ILE A O 1
ATOM 1281 N N . GLU A 1 162 ? -5.265 2.967 17.057 1.00 87.62 162 GLU A N 1
ATOM 1282 C CA . GLU A 1 162 ? -5.867 3.160 18.384 1.00 87.62 162 GLU A CA 1
ATOM 1283 C C . GLU A 1 162 ? -5.831 4.628 18.837 1.00 87.62 162 GLU A C 1
ATOM 1285 O O . GLU A 1 162 ? -6.760 5.084 19.509 1.00 87.62 162 GLU A O 1
ATOM 1290 N N . SER A 1 163 ? -4.788 5.381 18.462 1.00 81.12 163 SER A N 1
ATOM 1291 C CA . SER A 1 163 ? -4.705 6.809 18.782 1.00 81.12 163 SER A CA 1
ATOM 1292 C C . SER A 1 163 ? -5.722 7.660 18.019 1.00 81.12 163 SER A C 1
ATOM 1294 O O . SER A 1 163 ? -6.290 8.551 18.635 1.00 81.12 163 SER A O 1
ATOM 1296 N N . ASP A 1 164 ? -6.008 7.369 16.740 1.00 71.94 164 ASP A N 1
ATOM 1297 C CA . ASP A 1 164 ? -6.990 8.149 15.949 1.00 71.94 164 ASP A CA 1
ATOM 1298 C C . ASP A 1 164 ? -8.437 7.927 16.427 1.00 71.94 164 ASP A C 1
ATOM 1300 O O . ASP A 1 164 ? -9.286 8.797 16.292 1.00 71.94 164 ASP A O 1
ATOM 1304 N N . GLN A 1 165 ? -8.732 6.770 17.031 1.00 63.03 165 GLN A N 1
ATOM 1305 C CA . GLN A 1 165 ? -10.067 6.446 17.560 1.00 63.03 165 GLN A CA 1
ATOM 1306 C C . GLN A 1 165 ? -10.362 7.047 18.944 1.00 63.03 165 GLN A C 1
ATOM 1308 O O . GLN A 1 165 ? -11.486 6.921 19.434 1.00 63.03 165 GLN A O 1
ATOM 1313 N N . SER A 1 166 ? -9.355 7.621 19.606 1.00 60.09 166 SER A N 1
ATOM 1314 C CA . SER A 1 166 ? -9.474 8.154 20.971 1.00 60.09 166 SER A CA 1
ATOM 1315 C C . SER A 1 166 ? -9.743 9.667 21.022 1.00 60.09 166 SER A C 1
ATOM 1317 O O . SER A 1 166 ? -10.017 10.173 22.114 1.00 60.09 166 SER A O 1
ATOM 1319 N N . ASP A 1 167 ? -9.686 10.350 19.874 1.00 44.75 167 ASP A N 1
ATOM 1320 C CA . ASP A 1 167 ? -9.961 11.785 19.678 1.00 44.75 167 ASP A CA 1
ATOM 1321 C C . ASP A 1 167 ? -11.354 12.025 19.055 1.00 44.75 167 ASP A C 1
ATOM 1323 O O . ASP A 1 167 ? -11.978 13.063 19.387 1.00 44.75 167 ASP A O 1
#

InterPro domains:
  IPR019236 Phosphatidate phosphatase APP1, catalytic domain [PF09949] (1-113)
  IPR052935 Mg(2+)-dependent Phosphatidate Phosphatase [PTHR28208] (1-120)

Mean predicted aligned error: 7.3 Å

Solvent-accessible surface area (backbone atoms only — not comparable to full-atom values): 9898 Å² total; per-residue (Å²): 76,34,70,38,54,48,52,51,44,68,79,38,74,87,62,87,54,75,44,80,43,67,52,43,52,89,48,46,72,60,49,56,52,50,36,57,74,66,54,37,76,87,55,59,70,51,50,29,86,79,74,78,48,103,86,44,93,66,86,56,45,66,59,51,50,52,50,52,54,55,48,47,45,68,77,38,73,87,50,58,38,75,46,74,45,36,65,45,54,66,39,62,62,54,52,50,55,47,36,70,77,39,49,86,39,36,61,33,38,40,36,31,45,59,53,77,68,54,28,28,70,61,63,76,44,89,68,79,79,74,60,75,70,78,77,78,67,75,85,60,94,56,53,74,48,70,20,72,44,23,79,62,30,37,71,53,53,52,56,53,60,57,54,68,74,74,113

Secondary structure (DSSP, 8-state):
-HHHHHHHHHHSTT----EEEEEEGGGHHHHHHHHHHTTPPP--EEEEP-S-BTTBS---HHHHHHHHHHHHHHH-TTPPEEEEEETTTTHHHHHHHHHHH-GGGEEEEEEE---HHHHHHHHSSS-----GGGSSPPPPSS-EEEESSHHHHHHHHHHHHHHHTT-

pLDDT: mean 83.64, std 17.33, range [41.5, 97.81]

Sequence (167 aa):
MARMYQKLLAEHPGAPIVYVSTGAWNTMPFLSRFMKRHGFPDGPMLLTDFGPTQTGWFRNGANHKRRALAELARDFPHIKWVLVGDDGQHDPAIYREFAELRPEHVELIAIRRLSSTEQILAHGTATVLRDSADLEWEPSAVTQVSGVDGDDLAPQVWRAIESDQSD

Foldseek 3Di:
DQVLQVVVCVVVPPDADEAEDQAEPVCVVVVVVVCVVVNHDDHYYQYDYDDADPVGDDSPSLVSLLVVLVVCCVVPVPAADAAEEEQLDCRVVSVVVSCVVCVVNHQEYEYAYEDLVVSCVSNVDSDRCPDPCVPDDDDRPHYYYYDNDSVRRNVVVVVSNVVVVVD

Radius of gyration: 16.13 Å; Cα contacts (8 Å, |Δi|>4): 208; chains: 1; bounding box: 39×40×48 Å